Protein AF-A0AAV5KSA2-F1 (afdb_monomer_lite)

Sequence (63 aa):
MKKMKKKSPIVTLKQFIFTMAPLIDVEKEAEISASISSWASRNLDTSQKRGSAILNLYLAPLM

Structure (mmCIF, N/CA/C/O backbone):
data_AF-A0AAV5KSA2-F1
#
_entry.id   AF-A0AAV5KSA2-F1
#
loop_
_atom_site.group_PDB
_atom_site.id
_atom_site.type_symbol
_atom_site.label_atom_id
_atom_site.label_alt_id
_atom_site.label_comp_id
_atom_site.label_asym_id
_atom_site.label_entity_id
_atom_site.label_seq_id
_atom_site.pdbx_PDB_ins_code
_atom_site.Cartn_x
_atom_site.Cartn_y
_atom_site.Cartn_z
_atom_site.occupancy
_atom_site.B_iso_or_equiv
_atom_site.auth_seq_id
_atom_site.auth_comp_id
_atom_site.auth_asym_id
_atom_site.auth_atom_id
_atom_site.pdbx_PDB_model_num
ATOM 1 N N . MET A 1 1 ? -35.763 30.150 11.232 1.00 47.47 1 MET A N 1
ATOM 2 C CA . MET A 1 1 ? -35.331 28.947 11.986 1.00 47.47 1 MET A CA 1
ATOM 3 C C . MET A 1 1 ? -33.808 28.834 11.910 1.00 47.47 1 MET A C 1
ATOM 5 O O . MET A 1 1 ? -33.282 28.731 10.809 1.00 47.47 1 MET A O 1
ATOM 9 N N . LYS A 1 2 ? -33.079 28.921 13.033 1.00 56.00 2 LYS A N 1
ATOM 10 C CA . LYS A 1 2 ? -31.612 28.744 13.046 1.00 56.00 2 LYS A CA 1
ATOM 11 C C . LYS A 1 2 ? -31.293 27.247 12.937 1.00 56.00 2 LYS A C 1
ATOM 13 O O . LYS A 1 2 ? -31.716 26.481 13.797 1.00 56.00 2 LYS A O 1
ATOM 18 N N . LYS A 1 3 ? -30.563 26.815 11.899 1.00 61.94 3 LYS A N 1
ATOM 19 C CA . LYS A 1 3 ? -30.063 25.431 11.814 1.00 61.94 3 LYS A CA 1
ATOM 20 C C . LYS A 1 3 ? -29.027 25.211 12.920 1.00 61.94 3 LYS A C 1
ATOM 22 O O . LYS A 1 3 ? -27.964 25.828 12.898 1.00 61.94 3 LYS A O 1
ATOM 27 N N . MET A 1 4 ? -29.330 24.345 13.886 1.00 66.69 4 MET A N 1
ATOM 28 C CA . MET A 1 4 ? -28.345 23.892 14.870 1.00 66.69 4 MET A CA 1
ATOM 29 C C . MET A 1 4 ? -27.236 23.124 14.144 1.00 66.69 4 MET A C 1
ATOM 31 O O . MET A 1 4 ? -27.500 22.115 13.490 1.00 66.69 4 MET A O 1
ATOM 35 N N . LYS A 1 5 ? -25.990 23.599 14.249 1.00 68.06 5 LYS A N 1
ATOM 36 C CA . LYS A 1 5 ? -24.821 22.840 13.793 1.00 68.06 5 LYS A CA 1
ATOM 37 C C . LYS A 1 5 ? -24.697 21.600 14.681 1.00 68.06 5 LYS A C 1
ATOM 39 O O . LYS A 1 5 ? -24.494 21.732 15.887 1.00 68.06 5 LYS A O 1
ATOM 44 N N . LYS A 1 6 ? -24.851 20.406 14.100 1.00 70.38 6 LYS A N 1
ATOM 45 C CA . LYS A 1 6 ? -24.578 19.143 14.799 1.00 70.38 6 LYS A CA 1
ATOM 46 C C . LYS A 1 6 ? -23.105 19.155 15.210 1.00 70.38 6 LYS A C 1
ATOM 48 O O . LYS A 1 6 ? -22.239 19.261 14.345 1.00 70.38 6 LYS A O 1
ATOM 53 N N . LYS A 1 7 ? -22.826 19.104 16.516 1.00 69.19 7 LYS A N 1
ATOM 54 C CA . LYS A 1 7 ? -21.458 18.914 17.012 1.00 69.19 7 LYS A CA 1
ATOM 55 C C . LYS A 1 7 ? -20.983 17.547 16.526 1.00 69.19 7 LYS A C 1
ATOM 57 O O . LYS A 1 7 ? -21.693 16.560 16.713 1.00 69.19 7 LYS A O 1
ATOM 62 N N . SER A 1 8 ? -19.828 17.507 15.869 1.00 71.88 8 SER A N 1
ATOM 63 C CA . SER A 1 8 ? -19.183 16.246 15.521 1.00 71.88 8 SER A CA 1
ATOM 64 C C . SER A 1 8 ? -18.900 15.471 16.811 1.00 71.88 8 SER A C 1
ATOM 66 O O . SER A 1 8 ? -18.489 16.089 17.800 1.00 71.88 8 SER A O 1
ATOM 68 N N . PRO A 1 9 ? -19.146 14.152 16.842 1.00 77.56 9 PRO A N 1
ATOM 69 C CA . PRO A 1 9 ? -18.837 13.354 18.018 1.00 77.56 9 PRO A CA 1
ATOM 70 C C . PRO A 1 9 ? -17.345 13.480 18.356 1.00 77.56 9 PRO A C 1
ATOM 72 O O . PRO A 1 9 ? -16.500 13.471 17.461 1.00 77.56 9 PRO A O 1
ATOM 75 N N . ILE A 1 10 ? -17.029 13.628 19.646 1.00 85.81 10 ILE A N 1
ATOM 76 C CA . ILE A 1 10 ? -15.650 13.524 20.136 1.00 85.81 10 ILE A CA 1
ATOM 77 C C . ILE A 1 10 ? -15.192 12.088 19.879 1.00 85.81 10 ILE A C 1
ATOM 79 O O . ILE A 1 10 ? -15.791 11.146 20.396 1.00 85.81 10 ILE A O 1
ATOM 83 N N . VAL A 1 11 ? -14.156 11.929 19.058 1.00 89.38 11 VAL A N 1
ATOM 84 C CA . VAL A 1 11 ? -13.546 10.628 18.778 1.00 89.38 11 VAL A CA 1
ATOM 85 C C . VAL A 1 11 ? -12.474 10.380 19.827 1.00 89.38 11 VAL A C 1
ATOM 87 O O . VAL A 1 11 ? -11.547 11.172 19.991 1.00 89.38 11 VAL A O 1
ATOM 90 N N . THR A 1 12 ? -12.602 9.279 20.559 1.00 94.75 12 THR A N 1
ATOM 91 C CA . THR A 1 12 ? -11.546 8.833 21.476 1.00 94.75 12 THR A CA 1
ATOM 92 C C . THR A 1 12 ? -10.381 8.233 20.692 1.00 94.75 12 THR A C 1
ATOM 94 O O . THR A 1 12 ? -10.576 7.673 19.613 1.00 94.75 12 THR A O 1
ATOM 97 N N . LEU A 1 13 ? -9.171 8.259 21.259 1.00 94.12 13 LEU A N 1
ATOM 98 C CA . LEU A 1 13 ? -7.995 7.639 20.635 1.00 94.12 13 LEU A CA 1
ATOM 99 C C . LEU A 1 13 ? -8.246 6.169 20.257 1.00 94.12 13 LEU A C 1
ATOM 101 O O . LEU A 1 13 ? -7.884 5.731 19.171 1.00 94.12 13 LEU A O 1
ATOM 105 N N . LYS A 1 14 ? -8.930 5.418 21.127 1.00 96.25 14 LYS A N 1
ATOM 106 C CA . LYS A 1 14 ? -9.261 4.012 20.873 1.00 96.25 14 LYS A CA 1
ATOM 107 C C . LYS A 1 14 ? -10.197 3.845 19.674 1.00 96.25 14 LYS A C 1
ATOM 109 O O . LYS A 1 14 ? -9.970 2.961 18.858 1.00 96.25 14 LYS A O 1
ATOM 114 N N . GLN A 1 15 ? -11.222 4.692 19.552 1.00 94.56 15 GLN A N 1
ATOM 115 C CA . GLN A 1 15 ? -12.123 4.681 18.392 1.00 94.56 15 GLN A CA 1
ATOM 116 C C . GLN A 1 15 ? -11.389 5.063 17.107 1.00 94.56 15 GLN A C 1
ATOM 118 O O . GLN A 1 15 ? -11.626 4.445 16.074 1.00 94.56 15 GLN A O 1
ATOM 123 N N . PHE A 1 16 ? -10.478 6.034 17.178 1.00 95.50 16 PHE A N 1
ATOM 124 C CA . PHE A 1 16 ? -9.642 6.413 16.044 1.00 95.50 16 PHE A CA 1
ATOM 125 C C . PHE A 1 16 ? -8.771 5.243 15.580 1.00 95.50 16 PHE A C 1
ATOM 127 O O . PHE A 1 16 ? -8.854 4.860 14.420 1.00 95.50 16 PHE A O 1
ATOM 134 N N . ILE A 1 17 ? -8.009 4.620 16.485 1.00 96.69 17 ILE A N 1
ATOM 135 C CA . ILE A 1 17 ? -7.129 3.490 16.149 1.00 96.69 17 ILE A CA 1
ATOM 136 C C . ILE A 1 17 ? -7.942 2.320 15.588 1.00 96.69 17 ILE A C 1
ATOM 138 O O . ILE A 1 17 ? -7.586 1.776 14.549 1.00 96.69 17 ILE A O 1
ATOM 142 N N . PHE A 1 18 ? -9.058 1.971 16.233 1.00 97.19 18 PHE A N 1
ATOM 143 C CA . PHE A 1 18 ? -9.925 0.882 15.779 1.00 97.19 18 PHE A CA 1
ATOM 144 C C . PHE A 1 18 ? -10.508 1.136 14.383 1.00 97.19 18 PHE A C 1
ATOM 146 O O . PHE A 1 18 ? -10.686 0.200 13.613 1.00 97.19 18 PHE A O 1
ATOM 153 N N . THR A 1 19 ? -10.788 2.399 14.053 1.00 95.94 19 THR A N 1
ATOM 154 C CA . THR A 1 19 ? -11.298 2.776 12.729 1.00 95.94 19 THR A CA 1
ATOM 155 C C . THR A 1 19 ? -10.182 2.802 11.688 1.00 95.94 19 THR A C 1
ATOM 157 O O . THR A 1 19 ? -10.375 2.312 10.584 1.00 95.94 19 THR A O 1
ATOM 160 N N . MET A 1 20 ? -9.019 3.367 12.018 1.00 97.44 20 MET A N 1
ATOM 161 C CA . MET A 1 20 ? -7.956 3.629 11.046 1.00 97.44 20 MET A CA 1
ATOM 162 C C . MET A 1 20 ? -7.083 2.414 10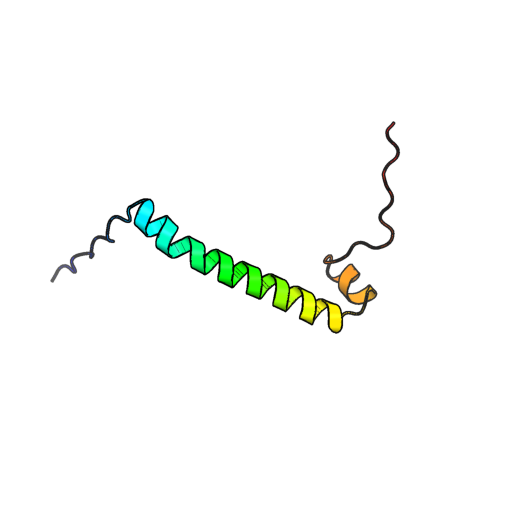.748 1.00 97.44 20 MET A C 1
ATOM 164 O O . MET A 1 20 ? -6.702 2.239 9.598 1.00 97.44 20 MET A O 1
ATOM 168 N N . ALA A 1 21 ? -6.777 1.573 11.739 1.00 97.25 21 ALA A N 1
ATOM 169 C CA . ALA A 1 21 ? -5.913 0.406 11.548 1.00 97.25 21 ALA A CA 1
ATOM 170 C C . ALA A 1 21 ? -6.351 -0.497 10.372 1.00 97.25 21 ALA A C 1
ATOM 172 O O . ALA A 1 21 ? -5.544 -0.690 9.466 1.00 97.25 21 ALA A O 1
ATOM 173 N N . PRO A 1 22 ? -7.616 -0.961 10.285 1.00 97.50 22 PRO A N 1
ATOM 174 C CA . PRO A 1 22 ? -8.035 -1.792 9.156 1.00 97.50 22 PRO A CA 1
ATOM 175 C C . PRO A 1 22 ? -8.045 -1.037 7.818 1.00 97.50 22 PRO A C 1
ATOM 177 O O . PRO A 1 22 ? -7.879 -1.654 6.771 1.00 97.50 22 PRO A O 1
ATOM 180 N N . LEU A 1 23 ? -8.240 0.287 7.821 1.00 97.75 23 LEU A N 1
ATOM 181 C CA . LEU A 1 23 ? -8.216 1.088 6.591 1.00 97.75 23 LEU A CA 1
ATOM 182 C C . LEU A 1 23 ? -6.798 1.219 6.033 1.00 97.75 23 LEU A C 1
ATOM 184 O O . LEU A 1 23 ? -6.616 1.124 4.824 1.00 97.75 23 LEU A O 1
ATOM 188 N N . ILE A 1 24 ? -5.811 1.384 6.915 1.00 98.00 24 ILE A N 1
ATOM 189 C CA . ILE A 1 24 ? -4.392 1.409 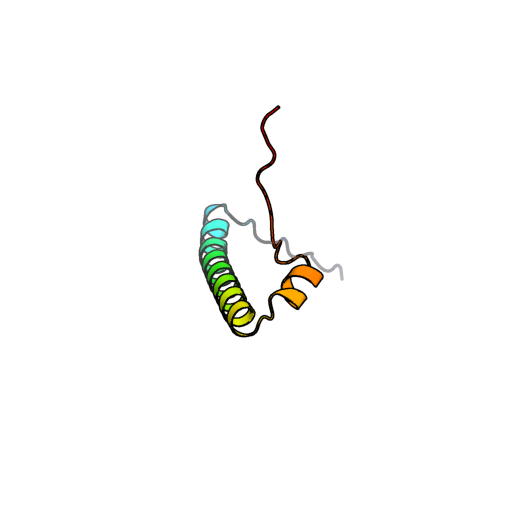6.550 1.00 98.00 24 ILE A CA 1
ATOM 190 C C . ILE A 1 24 ? -3.980 0.060 5.955 1.00 98.00 24 ILE A C 1
ATOM 192 O O . ILE A 1 24 ? -3.286 0.029 4.941 1.00 98.00 24 ILE A O 1
ATOM 196 N N . ASP A 1 25 ? -4.445 -1.050 6.535 1.00 98.00 25 ASP A N 1
ATOM 197 C CA . ASP A 1 25 ? -4.175 -2.382 5.988 1.00 98.00 25 ASP A CA 1
ATOM 198 C C . ASP A 1 25 ? -4.750 -2.529 4.569 1.00 98.00 25 ASP A C 1
ATOM 200 O O . ASP A 1 25 ? -4.058 -2.991 3.664 1.00 98.00 25 ASP A O 1
ATOM 204 N N . VAL A 1 26 ? -5.987 -2.074 4.337 1.00 97.88 26 VAL A N 1
ATOM 205 C CA . VAL A 1 26 ? -6.611 -2.104 3.001 1.00 97.88 26 VAL A CA 1
ATOM 206 C C . VAL A 1 26 ? -5.864 -1.215 2.002 1.00 97.88 26 VAL A C 1
ATOM 208 O O . VAL A 1 26 ? -5.643 -1.632 0.865 1.00 97.88 26 VAL A O 1
ATOM 211 N N . GLU A 1 27 ? -5.463 -0.009 2.405 1.00 97.44 27 GLU A N 1
ATOM 212 C CA . GLU A 1 27 ? -4.699 0.914 1.558 1.00 97.44 27 GLU A CA 1
ATOM 213 C C . GLU A 1 27 ? -3.346 0.316 1.157 1.00 97.44 27 GLU A C 1
ATOM 215 O O . GLU A 1 27 ? -2.997 0.315 -0.025 1.00 97.44 27 GLU A O 1
ATOM 220 N N . LYS A 1 28 ? -2.631 -0.279 2.117 1.00 97.56 28 LYS A N 1
ATOM 221 C CA . LYS A 1 28 ? -1.356 -0.963 1.887 1.00 97.56 28 LYS A CA 1
ATOM 222 C C . LYS A 1 28 ? -1.489 -2.073 0.846 1.00 97.56 28 LYS A C 1
ATOM 224 O O . LYS A 1 28 ? -0.705 -2.136 -0.101 1.00 97.56 28 LYS A O 1
ATOM 229 N N . GLU A 1 29 ? -2.472 -2.956 1.005 1.00 96.56 29 GLU A N 1
ATOM 230 C CA . GLU A 1 29 ? -2.665 -4.071 0.071 1.00 96.56 29 GLU A CA 1
ATOM 231 C C . GLU A 1 29 ? -3.099 -3.583 -1.324 1.00 96.56 29 GLU A C 1
ATOM 233 O O . GLU A 1 29 ? -2.689 -4.151 -2.345 1.00 96.56 29 GLU A O 1
ATOM 238 N N . ALA A 1 30 ? -3.868 -2.492 -1.392 1.00 96.19 30 ALA A N 1
ATOM 239 C CA . ALA A 1 30 ? -4.232 -1.852 -2.652 1.00 96.19 30 ALA A CA 1
ATOM 240 C C . ALA A 1 30 ? -3.015 -1.234 -3.366 1.00 96.19 30 ALA A C 1
ATOM 242 O O . ALA A 1 30 ? -2.860 -1.429 -4.574 1.00 96.19 30 ALA A O 1
ATOM 243 N N . GLU A 1 31 ? -2.125 -0.544 -2.646 1.00 95.19 31 GLU A N 1
ATOM 244 C CA . GLU A 1 31 ? -0.899 0.042 -3.208 1.00 95.19 31 GLU A CA 1
ATOM 245 C C . GLU A 1 31 ? 0.053 -1.033 -3.752 1.00 95.19 31 GLU A C 1
ATOM 247 O O . GLU A 1 31 ? 0.575 -0.903 -4.866 1.00 95.19 31 GLU A O 1
ATOM 252 N N . ILE A 1 32 ? 0.239 -2.130 -3.012 1.00 94.69 32 ILE A N 1
ATOM 253 C CA . ILE A 1 32 ? 1.058 -3.265 -3.459 1.00 94.69 32 ILE A CA 1
ATOM 254 C C . ILE A 1 32 ? 0.464 -3.871 -4.734 1.00 94.69 32 ILE A C 1
ATOM 256 O O . ILE A 1 32 ? 1.176 -4.069 -5.722 1.00 94.69 32 ILE A O 1
ATOM 260 N N . SER A 1 33 ? -0.848 -4.109 -4.751 1.00 93.44 33 SER A N 1
ATOM 261 C CA . SER A 1 33 ? -1.547 -4.665 -5.916 1.00 93.44 33 SER A CA 1
ATOM 262 C C . SER A 1 33 ? -1.431 -3.757 -7.147 1.00 93.44 33 SER A C 1
ATOM 264 O O . SER A 1 33 ? -1.171 -4.227 -8.262 1.00 93.44 33 SER A O 1
ATOM 266 N N . ALA A 1 34 ? -1.563 -2.442 -6.956 1.00 89.69 34 ALA A N 1
ATOM 267 C CA . ALA A 1 34 ? -1.366 -1.450 -8.009 1.00 89.69 34 ALA A CA 1
ATOM 268 C C . ALA A 1 34 ? 0.088 -1.427 -8.508 1.00 89.69 34 ALA A C 1
ATOM 270 O O . ALA A 1 34 ? 0.335 -1.339 -9.711 1.00 89.69 34 ALA A O 1
ATOM 271 N N . SER A 1 35 ? 1.059 -1.566 -7.606 1.00 87.00 35 SER A N 1
ATOM 272 C CA . SER A 1 35 ? 2.481 -1.598 -7.956 1.00 87.00 35 SER A CA 1
ATOM 273 C C . SER A 1 35 ? 2.842 -2.842 -8.768 1.00 87.00 35 SER A C 1
ATOM 275 O O . SER A 1 35 ? 3.504 -2.720 -9.798 1.00 87.00 35 SER A O 1
ATOM 277 N N . ILE A 1 36 ? 2.353 -4.023 -8.373 1.00 87.69 36 ILE A N 1
ATOM 278 C CA . ILE A 1 36 ? 2.591 -5.292 -9.084 1.00 87.69 36 ILE A CA 1
ATOM 279 C C . ILE A 1 36 ? 1.960 -5.264 -10.480 1.00 87.69 36 ILE A C 1
ATOM 281 O O . 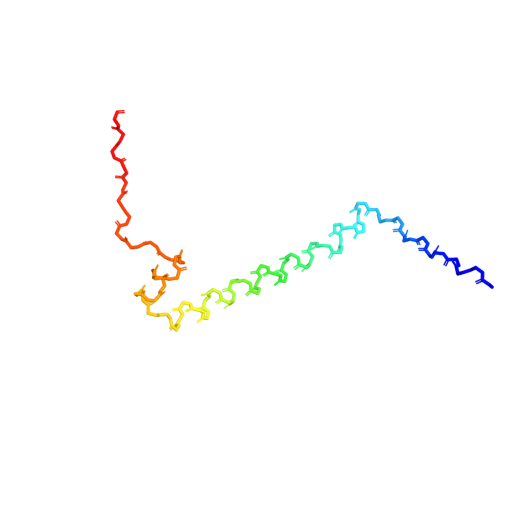ILE A 1 36 ? 2.621 -5.590 -11.467 1.00 87.69 36 ILE A O 1
ATOM 285 N N . SER A 1 37 ? 0.698 -4.841 -10.584 1.00 82.69 37 SER A N 1
ATOM 286 C CA . SER A 1 37 ? 0.015 -4.732 -11.881 1.00 82.69 37 SER A CA 1
ATOM 287 C C . SER A 1 37 ? 0.671 -3.691 -12.792 1.00 82.69 37 SER A C 1
ATOM 289 O O . SER A 1 37 ? 0.865 -3.947 -13.981 1.00 82.69 37 SER A O 1
ATOM 291 N N . SER A 1 38 ? 1.089 -2.546 -12.240 1.00 75.19 38 SER A N 1
ATOM 292 C CA . SER A 1 38 ? 1.856 -1.541 -12.979 1.00 75.19 38 SER A CA 1
ATOM 293 C C . S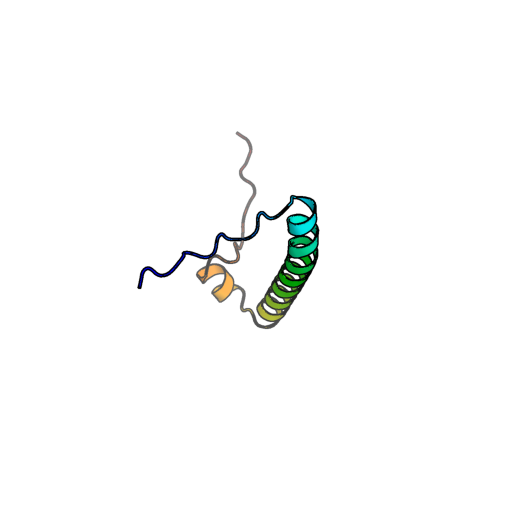ER A 1 38 ? 3.202 -2.097 -13.452 1.00 75.19 38 SER A C 1
ATOM 295 O O . SER A 1 38 ? 3.569 -1.872 -14.601 1.00 75.19 38 SER A O 1
ATOM 297 N N . TRP A 1 39 ? 3.921 -2.847 -12.613 1.00 71.31 39 TRP A N 1
ATOM 298 C CA . TRP A 1 39 ? 5.197 -3.472 -12.969 1.00 71.31 39 TRP A CA 1
ATOM 299 C C . TRP A 1 39 ? 5.059 -4.469 -14.122 1.00 71.31 39 TRP A C 1
ATOM 301 O O . TRP A 1 39 ? 5.822 -4.396 -15.082 1.00 71.31 39 TRP A O 1
ATOM 311 N N . ALA A 1 40 ? 4.050 -5.344 -14.079 1.00 70.19 40 ALA A N 1
ATOM 312 C CA . ALA A 1 40 ? 3.832 -6.378 -15.094 1.00 70.19 40 ALA A CA 1
ATOM 313 C C . ALA A 1 40 ? 3.576 -5.823 -16.511 1.00 70.19 40 ALA A C 1
ATOM 315 O O . ALA A 1 40 ? 3.817 -6.518 -17.495 1.00 70.19 40 ALA A O 1
ATOM 316 N N . SER A 1 41 ? 3.114 -4.574 -16.626 1.00 67.00 41 SER A N 1
ATOM 317 C CA . SER A 1 41 ? 2.812 -3.915 -17.904 1.00 67.00 41 SER A CA 1
ATOM 318 C C . SER A 1 41 ? 3.827 -2.827 -18.300 1.00 67.00 41 SER A C 1
ATOM 320 O O . SER A 1 41 ? 3.625 -2.145 -19.312 1.00 67.00 41 SER A O 1
ATOM 322 N N . ARG A 1 42 ? 4.888 -2.592 -17.515 1.00 68.38 42 ARG A N 1
ATOM 323 C CA . ARG A 1 42 ? 5.803 -1.456 -17.716 1.00 68.38 42 ARG A CA 1
ATOM 324 C C . ARG A 1 42 ? 6.878 -1.733 -18.763 1.00 68.38 42 ARG A C 1
ATOM 326 O O . ARG A 1 42 ? 7.549 -2.757 -18.754 1.00 68.38 42 ARG A O 1
ATOM 333 N N . ASN A 1 43 ? 7.123 -0.718 -19.586 1.00 80.38 43 ASN A N 1
ATOM 334 C CA . ASN A 1 43 ? 8.395 -0.535 -20.273 1.00 80.38 43 ASN A CA 1
ATOM 335 C C . ASN A 1 43 ? 9.313 0.312 -19.355 1.00 80.38 43 ASN A C 1
ATOM 337 O O . ASN A 1 43 ? 8.867 1.290 -18.741 1.00 80.38 43 ASN A O 1
ATOM 341 N N . LEU A 1 44 ? 10.582 -0.077 -19.213 1.00 80.94 44 LEU A N 1
ATOM 342 C CA . LEU A 1 44 ? 11.571 0.619 -18.377 1.00 80.94 44 LEU A CA 1
ATOM 343 C C . LEU A 1 44 ? 11.785 2.079 -18.814 1.00 80.94 44 LEU A C 1
ATOM 345 O O . LEU A 1 44 ? 11.835 2.969 -17.961 1.00 80.94 44 LEU A O 1
ATOM 34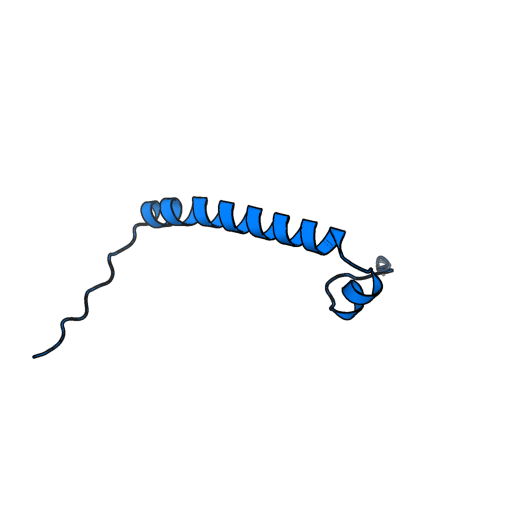9 N N . ASP A 1 45 ? 11.780 2.351 -20.122 1.00 83.94 45 ASP A N 1
ATOM 350 C CA . ASP A 1 45 ? 11.942 3.700 -20.675 1.00 83.94 45 ASP A CA 1
ATOM 351 C C . ASP A 1 45 ? 10.798 4.636 -20.268 1.00 83.94 45 ASP A C 1
ATOM 353 O O . ASP A 1 45 ? 11.011 5.805 -19.935 1.00 83.94 45 ASP A O 1
ATOM 357 N N . THR A 1 46 ? 9.555 4.142 -20.272 1.00 86.69 46 THR A N 1
ATOM 358 C CA . THR A 1 46 ? 8.394 4.962 -19.887 1.00 86.69 46 THR A CA 1
ATOM 359 C C . THR A 1 46 ? 8.359 5.211 -18.382 1.00 86.69 46 THR A C 1
ATOM 361 O O . THR A 1 46 ? 7.956 6.293 -17.950 1.00 86.69 46 THR A O 1
ATOM 364 N N . SER A 1 47 ? 8.836 4.253 -17.585 1.00 87.38 47 SER A N 1
ATOM 365 C CA . SER A 1 47 ? 8.942 4.380 -16.127 1.00 87.38 47 SER A CA 1
ATOM 366 C C . SER A 1 47 ? 9.960 5.442 -15.714 1.00 87.38 47 SER A C 1
ATOM 368 O O . SER A 1 47 ? 9.662 6.240 -14.818 1.00 87.38 47 SER A O 1
ATOM 370 N N . GLN A 1 48 ? 11.107 5.497 -16.402 1.00 89.69 48 GLN A N 1
ATOM 371 C CA . GLN A 1 48 ? 12.124 6.528 -16.197 1.00 89.69 48 GLN A CA 1
ATOM 372 C C . GLN A 1 48 ? 11.627 7.912 -16.631 1.00 89.69 48 GLN A C 1
ATOM 374 O O . GLN A 1 48 ? 11.760 8.871 -15.876 1.00 89.69 48 GLN A O 1
ATOM 379 N N . LYS A 1 49 ? 10.974 8.027 -17.798 1.00 89.75 49 LYS A N 1
ATOM 380 C CA . LYS A 1 49 ? 10.395 9.304 -18.269 1.00 89.75 49 LYS A CA 1
ATOM 381 C C . LYS A 1 49 ? 9.352 9.884 -17.313 1.00 89.75 49 LYS A C 1
ATOM 383 O O . LYS A 1 49 ? 9.226 11.098 -17.212 1.00 89.75 49 LYS A O 1
ATOM 388 N N . ARG A 1 50 ? 8.608 9.026 -16.611 1.00 88.75 50 ARG A N 1
ATOM 389 C CA . ARG A 1 50 ? 7.634 9.432 -15.584 1.00 88.75 50 ARG A CA 1
ATOM 390 C C . ARG A 1 50 ? 8.266 9.740 -14.221 1.00 88.75 50 ARG A C 1
ATOM 392 O O . ARG A 1 50 ? 7.533 10.070 -13.298 1.00 88.75 50 ARG A O 1
ATOM 399 N N . GLY A 1 51 ? 9.583 9.587 -14.066 1.00 88.44 51 GLY A N 1
ATOM 400 C CA . GLY A 1 51 ? 10.286 9.785 -12.793 1.00 88.44 51 GLY A CA 1
ATOM 401 C C . GLY A 1 51 ? 10.010 8.703 -11.745 1.00 88.44 51 GLY A C 1
ATOM 402 O O . GLY A 1 51 ? 10.386 8.851 -10.591 1.00 88.44 51 GLY A O 1
ATOM 403 N N . SER A 1 52 ? 9.358 7.607 -12.137 1.00 87.19 52 SER A N 1
ATOM 404 C CA . SER A 1 52 ? 8.993 6.505 -11.234 1.00 87.19 52 SER A CA 1
ATOM 405 C C . SER A 1 52 ? 10.065 5.413 -11.127 1.00 87.19 52 SER A C 1
ATOM 407 O O . SER A 1 52 ? 9.888 4.457 -10.381 1.00 87.19 52 SER A O 1
ATOM 409 N N . ALA A 1 53 ? 11.148 5.529 -11.899 1.00 87.69 53 ALA A N 1
ATOM 410 C CA . ALA A 1 53 ? 12.326 4.672 -11.840 1.00 87.69 53 ALA A CA 1
ATOM 411 C C . ALA A 1 53 ? 13.573 5.489 -12.213 1.00 87.69 53 ALA A C 1
ATOM 413 O O . ALA A 1 53 ? 13.507 6.343 -13.097 1.00 87.69 53 ALA A O 1
ATOM 414 N N . ILE A 1 54 ? 14.707 5.209 -11.571 1.00 90.38 54 ILE A N 1
ATOM 415 C CA . ILE A 1 54 ? 16.013 5.771 -11.932 1.00 90.38 54 ILE A CA 1
ATOM 416 C C . ILE A 1 54 ? 16.872 4.615 -12.429 1.00 90.38 54 ILE A C 1
ATOM 418 O O . ILE A 1 54 ? 17.144 3.680 -11.677 1.00 90.38 54 ILE A O 1
ATOM 422 N N . LEU A 1 55 ? 17.282 4.664 -13.695 1.00 87.88 55 LEU A N 1
ATOM 423 C CA . LEU A 1 55 ? 18.224 3.697 -14.251 1.00 87.88 55 LEU A CA 1
ATOM 424 C C . LEU A 1 55 ? 19.645 4.224 -14.109 1.00 87.88 55 LEU A C 1
ATOM 426 O O . LEU A 1 55 ? 19.872 5.431 -14.157 1.00 87.88 55 LEU A O 1
ATOM 430 N N . ASN A 1 56 ? 20.596 3.302 -13.966 1.00 89.44 56 ASN A N 1
ATOM 431 C CA . ASN A 1 56 ? 22.023 3.614 -13.885 1.00 89.44 56 ASN A CA 1
ATOM 432 C C . ASN A 1 56 ? 22.365 4.598 -12.751 1.00 89.44 56 ASN A C 1
ATOM 434 O O . ASN A 1 56 ? 23.197 5.488 -12.917 1.00 89.44 56 ASN A O 1
ATOM 438 N N . LEU A 1 57 ? 21.709 4.448 -11.597 1.00 90.94 57 LEU A N 1
ATOM 439 C CA . LEU A 1 57 ? 22.092 5.170 -10.391 1.00 90.94 57 LEU A CA 1
ATOM 440 C C . LEU A 1 57 ? 23.398 4.576 -9.851 1.00 90.94 57 LEU A C 1
ATOM 442 O O . LEU A 1 57 ? 23.434 3.413 -9.453 1.00 90.94 57 LEU A O 1
ATOM 446 N N . TYR A 1 58 ? 24.457 5.381 -9.829 1.00 91.06 58 TYR A N 1
ATOM 447 C CA . TYR A 1 58 ? 25.737 5.016 -9.226 1.00 91.06 58 TYR A CA 1
ATOM 448 C C . TYR A 1 58 ? 25.858 5.634 -7.836 1.00 91.06 58 TYR A C 1
ATOM 450 O O . TYR A 1 58 ? 25.368 6.736 -7.584 1.00 91.06 58 TYR A O 1
ATOM 458 N N . LEU A 1 59 ? 26.527 4.920 -6.933 1.00 88.50 59 LEU A N 1
ATOM 459 C CA . LEU A 1 59 ? 26.890 5.464 -5.630 1.00 88.50 59 LEU A CA 1
ATOM 460 C C . LEU A 1 59 ? 27.869 6.627 -5.826 1.00 88.50 59 LEU A C 1
ATOM 462 O O . LEU A 1 59 ? 28.841 6.504 -6.573 1.00 88.50 59 LEU A O 1
ATOM 466 N N . ALA A 1 60 ? 27.619 7.746 -5.148 1.00 89.25 60 ALA A N 1
ATOM 467 C CA . ALA A 1 60 ? 28.581 8.837 -5.103 1.00 89.25 60 ALA A CA 1
ATOM 468 C C . ALA A 1 60 ? 29.815 8.392 -4.292 1.00 89.25 60 ALA A C 1
ATOM 470 O O . ALA A 1 60 ? 29.640 7.830 -3.205 1.00 89.25 60 ALA A O 1
ATOM 471 N N . PRO A 1 61 ? 31.049 8.630 -4.774 1.00 86.56 61 PRO A N 1
ATOM 472 C CA . PRO A 1 61 ? 32.242 8.408 -3.968 1.00 86.56 61 PRO A CA 1
ATOM 473 C C . PRO A 1 61 ? 32.200 9.311 -2.731 1.00 86.56 61 PRO A C 1
ATOM 475 O O . PRO A 1 61 ? 31.963 10.513 -2.858 1.00 86.56 61 PRO A O 1
ATOM 478 N N . LEU A 1 62 ? 32.428 8.743 -1.544 1.00 83.94 62 LEU A N 1
ATOM 479 C CA . LEU A 1 62 ? 32.729 9.546 -0.359 1.00 83.94 62 LEU A CA 1
ATOM 480 C C . LEU A 1 62 ? 34.061 10.268 -0.609 1.00 83.94 62 LEU A C 1
ATOM 482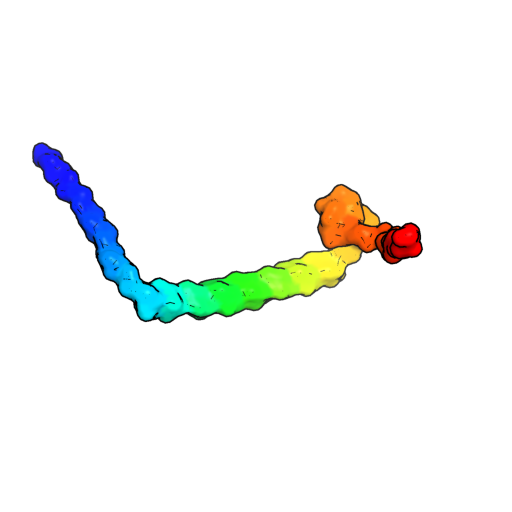 O O . LEU A 1 62 ? 35.079 9.608 -0.818 1.00 83.94 62 LEU A O 1
ATOM 486 N N . MET A 1 63 ? 34.015 11.602 -0.645 1.00 71.31 63 MET A N 1
ATOM 487 C CA . MET A 1 63 ? 35.188 12.486 -0.651 1.00 71.31 63 MET A CA 1
ATOM 488 C C . MET A 1 63 ? 35.731 12.669 0.762 1.00 71.31 63 MET A C 1
ATOM 490 O O . MET A 1 63 ? 34.900 12.730 1.698 1.00 71.31 63 MET A O 1
#

pLDDT: mean 85.77, std 11.67, range [47.47, 98.0]

Radius of gyration: 22.54 Å; chains: 1; bounding box: 70×35×42 Å

Foldseek 3Di:
DDDDDPDDDDQDPVNVCVVVVVVVVVVVVVVVVVVVVCVVPDDPVVCVVVVNDDPPDDDDDDD

Secondary structure (DSSP, 8-state):
-----PPPPPPPHHHHHHHHHHHHHHHHHHHHHHHHHHHHT--HHHHHHTTS--SSPPPPPP-

Organism: NCBI:txid152421